Protein AF-A0A9E4I7V9-F1 (afdb_monomer)

Foldseek 3Di:
DVVVLVVLQVVLVVVVVCVVVVHWDADPVVRQGCVDPVSVVVSVVSNVVSVVVVVVVVVVVVVVVVVCVVVVHDDD

Mean predicted aligned error: 8.49 Å

Sequence (76 aa):
MDRLGRSTVQLLMLLDDLRSRSVEFQAITQGIDTTTAMGRMVYGQLAVFAEFEREQNSVRTKAGMASARKRGKHIG

Nearest PDB structures (foldseek):
  2gm5-assembly1_B  TM=8.693E-01  e=8.184E-02  Escherichia coli

pLDDT: mean 78.68, std 9.07, range [47.0, 89.38]

Radius of gyration: 17.22 Å; Cα contacts (8 Å, |Δi|>4): 42; chains: 1; bounding box: 43×22×42 Å

Solvent-accessible surface area (backbone atoms only — not comparable to full-atom values): 4386 Å² total; per-residue (Å²): 110,77,67,56,57,53,52,50,38,51,49,45,54,51,52,50,53,35,48,77,69,74,44,88,54,70,42,81,94,74,73,44,37,52,84,40,74,67,30,42,50,56,49,52,53,50,45,55,49,37,53,51,52,54,50,51,50,53,53,51,50,52,53,50,51,54,53,37,49,77,68,70,47,87,87,130

Structure (mmCIF, N/CA/C/O backbone):
data_AF-A0A9E4I7V9-F1
#
_entry.id   AF-A0A9E4I7V9-F1
#
loop_
_atom_site.group_PDB
_atom_site.id
_atom_site.type_symbol
_atom_site.label_atom_id
_atom_site.label_alt_id
_atom_site.label_comp_id
_atom_site.label_asym_id
_atom_site.label_entity_id
_atom_site.label_seq_id
_atom_site.pdbx_PDB_ins_code
_atom_site.Cartn_x
_atom_site.Cartn_y
_atom_site.Cartn_z
_atom_site.occupancy
_atom_site.B_iso_or_equiv
_atom_site.auth_seq_id
_atom_site.auth_comp_id
_atom_site.auth_asym_id
_atom_site.auth_atom_id
_atom_site.pdbx_PDB_model_num
ATOM 1 N N . MET A 1 1 ? 11.508 8.080 -5.647 1.00 47.00 1 MET A N 1
ATOM 2 C CA . MET A 1 1 ? 10.227 7.697 -6.275 1.00 47.00 1 MET A CA 1
ATOM 3 C C . MET A 1 1 ? 10.063 6.182 -6.388 1.00 47.00 1 MET A C 1
AT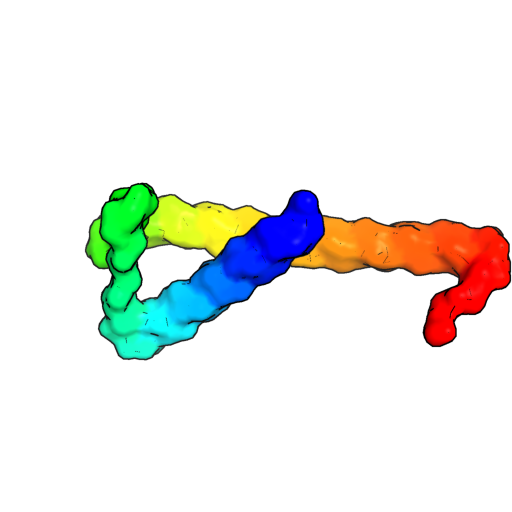OM 5 O O . MET A 1 1 ? 9.128 5.682 -5.787 1.00 47.00 1 MET A O 1
ATOM 9 N N . ASP A 1 2 ? 10.993 5.426 -6.991 1.00 53.41 2 ASP A N 1
ATOM 10 C CA . ASP A 1 2 ? 10.844 3.955 -7.148 1.00 53.41 2 ASP A CA 1
ATOM 11 C C . ASP A 1 2 ? 10.650 3.149 -5.849 1.00 53.41 2 ASP A C 1
ATOM 13 O O . ASP A 1 2 ? 10.011 2.099 -5.851 1.00 53.41 2 ASP A O 1
ATOM 17 N N . ARG A 1 3 ? 11.201 3.619 -4.723 1.00 50.94 3 ARG A N 1
ATOM 18 C CA . ARG A 1 3 ? 11.078 2.922 -3.432 1.00 50.94 3 ARG A CA 1
ATOM 19 C C . ARG A 1 3 ? 9.720 3.135 -2.761 1.00 50.94 3 ARG A C 1
ATOM 21 O O . ARG A 1 3 ? 9.241 2.210 -2.122 1.00 50.94 3 ARG A O 1
ATOM 28 N N . LEU A 1 4 ? 9.101 4.303 -2.961 1.00 50.75 4 LEU A N 1
ATOM 29 C CA . LEU A 1 4 ? 7.790 4.632 -2.394 1.00 50.75 4 LEU A CA 1
ATOM 30 C C . LEU A 1 4 ? 6.670 3.867 -3.109 1.00 50.75 4 LEU A C 1
ATOM 32 O O . LEU A 1 4 ? 5.840 3.261 -2.447 1.00 50.75 4 LEU A O 1
ATOM 36 N N . GLY A 1 5 ? 6.701 3.792 -4.445 1.00 59.22 5 GLY A N 1
ATOM 37 C CA . GLY A 1 5 ? 5.721 3.000 -5.202 1.00 59.22 5 GLY A CA 1
ATOM 38 C C . GLY A 1 5 ? 5.779 1.508 -4.855 1.00 59.22 5 GLY A C 1
ATOM 39 O O . GLY A 1 5 ? 4.751 0.867 -4.660 1.00 59.22 5 GLY A O 1
ATOM 40 N N . ARG A 1 6 ? 6.986 0.951 -4.661 1.00 68.00 6 ARG A N 1
ATOM 41 C CA . ARG A 1 6 ? 7.150 -0.453 -4.248 1.00 68.00 6 ARG A CA 1
ATOM 42 C C . ARG A 1 6 ? 6.593 -0.726 -2.847 1.00 68.00 6 ARG A C 1
ATOM 44 O O . ARG A 1 6 ? 5.939 -1.750 -2.665 1.00 68.00 6 ARG A O 1
ATOM 51 N N . SER A 1 7 ? 6.812 0.177 -1.889 1.00 71.94 7 SER A N 1
ATOM 52 C CA . SER A 1 7 ? 6.226 0.056 -0.547 1.00 71.94 7 SER A CA 1
ATOM 53 C C . SER A 1 7 ? 4.707 0.235 -0.549 1.00 71.94 7 SER A C 1
ATOM 55 O O . SER A 1 7 ? 4.022 -0.465 0.188 1.00 71.94 7 SER A O 1
ATOM 57 N N . THR A 1 8 ? 4.163 1.1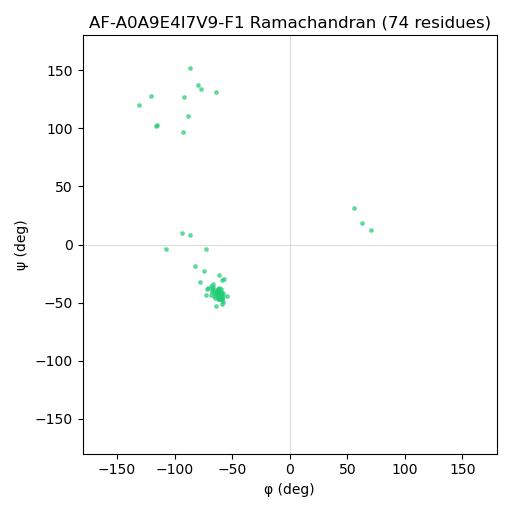08 -1.402 1.00 70.06 8 THR A N 1
ATOM 58 C CA . THR A 1 8 ? 2.711 1.312 -1.526 1.00 70.06 8 THR A CA 1
ATOM 59 C C . THR A 1 8 ? 2.018 0.089 -2.122 1.00 70.06 8 THR A C 1
ATOM 61 O O . THR A 1 8 ? 1.008 -0.356 -1.585 1.00 70.06 8 THR A O 1
ATOM 64 N N . VAL A 1 9 ? 2.587 -0.513 -3.175 1.00 74.06 9 VAL A N 1
ATOM 65 C CA . VAL A 1 9 ? 2.084 -1.775 -3.747 1.00 74.06 9 VAL A CA 1
ATOM 66 C C . VAL A 1 9 ? 2.094 -2.883 -2.693 1.00 74.06 9 VAL A C 1
ATOM 68 O O . VAL A 1 9 ? 1.100 -3.581 -2.531 1.00 74.06 9 VAL A O 1
ATOM 71 N N . GLN A 1 10 ? 3.190 -3.028 -1.940 1.00 76.75 10 GLN A N 1
ATOM 72 C CA . GLN A 1 10 ? 3.273 -4.029 -0.872 1.00 76.75 10 GLN A CA 1
ATOM 73 C C . GLN A 1 10 ? 2.246 -3.793 0.237 1.00 76.75 10 GLN A C 1
ATOM 75 O O . GLN A 1 10 ? 1.643 -4.752 0.710 1.00 76.75 10 GLN A O 1
ATOM 80 N N . LEU A 1 11 ? 2.025 -2.537 0.628 1.00 78.06 11 LEU A N 1
ATOM 81 C CA . LEU A 1 11 ? 0.999 -2.188 1.603 1.00 78.06 11 LEU A CA 1
ATOM 82 C C . LEU A 1 11 ? -0.393 -2.575 1.095 1.00 78.06 11 LEU A C 1
ATOM 84 O O . LEU A 1 11 ? -1.154 -3.184 1.833 1.00 78.06 11 LEU A O 1
ATOM 88 N N . LEU A 1 12 ? -0.714 -2.292 -0.166 1.00 77.56 12 LEU A N 1
ATOM 89 C CA . LEU A 1 12 ? -1.997 -2.681 -0.756 1.00 77.56 12 LEU A CA 1
ATOM 90 C C . LEU A 1 12 ? -2.160 -4.203 -0.832 1.00 77.56 12 LEU A C 1
ATOM 92 O O . LEU A 1 12 ? -3.215 -4.717 -0.486 1.00 77.56 12 LEU A O 1
ATOM 96 N N . MET A 1 13 ? -1.113 -4.948 -1.190 1.00 80.44 13 MET A N 1
ATOM 97 C CA . MET A 1 13 ? -1.171 -6.416 -1.168 1.00 80.44 13 MET A CA 1
ATOM 98 C C . MET A 1 13 ? -1.393 -6.963 0.251 1.00 80.44 13 MET A C 1
ATOM 100 O O . MET A 1 13 ? -2.184 -7.883 0.433 1.00 80.44 13 MET A O 1
ATOM 104 N N . LEU A 1 14 ? -0.738 -6.378 1.259 1.00 82.00 14 LEU A N 1
ATOM 105 C CA . LEU A 1 14 ? -0.938 -6.741 2.665 1.00 82.00 14 LEU A CA 1
ATOM 106 C C . LEU A 1 14 ? -2.373 -6.458 3.120 1.00 82.00 14 LEU A C 1
ATOM 108 O O . LEU A 1 14 ? -2.981 -7.272 3.807 1.00 82.00 14 LEU A O 1
ATOM 112 N N . LEU A 1 15 ? -2.918 -5.308 2.742 1.00 78.62 15 LEU A N 1
ATOM 113 C CA . LEU A 1 15 ? -4.280 -4.928 3.093 1.00 78.62 15 LEU A CA 1
ATOM 114 C C . LEU A 1 15 ? -5.328 -5.827 2.420 1.00 78.62 15 LEU A C 1
ATOM 116 O O . LEU A 1 15 ? -6.348 -6.128 3.040 1.00 78.62 15 LEU A O 1
ATOM 120 N N . ASP A 1 16 ? -5.077 -6.302 1.196 1.00 79.25 16 ASP A N 1
ATOM 121 C CA . ASP A 1 16 ? -5.983 -7.233 0.518 1.00 79.25 16 ASP A CA 1
ATOM 122 C C . ASP A 1 16 ? -5.928 -8.631 1.153 1.00 79.25 16 ASP A C 1
ATOM 124 O O . ASP A 1 16 ? -6.979 -9.235 1.371 1.00 79.25 16 ASP A O 1
ATOM 128 N N . ASP A 1 17 ? -4.737 -9.094 1.563 1.00 83.50 17 ASP A N 1
ATOM 129 C CA . ASP A 1 17 ? -4.580 -10.323 2.358 1.00 83.50 17 ASP A CA 1
ATOM 130 C C . ASP A 1 17 ? -5.370 -10.237 3.670 1.00 83.50 17 ASP A C 1
ATOM 132 O O . ASP A 1 17 ? -6.184 -11.116 3.968 1.00 83.50 17 ASP A O 1
ATOM 136 N N . LEU A 1 18 ? -5.204 -9.142 4.418 1.00 84.38 18 LEU A N 1
ATOM 137 C CA . LEU A 1 18 ? -5.939 -8.904 5.660 1.00 84.38 18 LEU A CA 1
ATOM 138 C C . LEU A 1 18 ? -7.454 -8.922 5.421 1.00 84.38 18 LEU A C 1
ATOM 140 O O . LEU A 1 18 ? -8.178 -9.614 6.140 1.00 84.38 18 LEU A O 1
ATOM 144 N N . ARG A 1 19 ? -7.936 -8.265 4.360 1.00 78.12 19 ARG A N 1
ATOM 145 C CA . ARG A 1 19 ? -9.358 -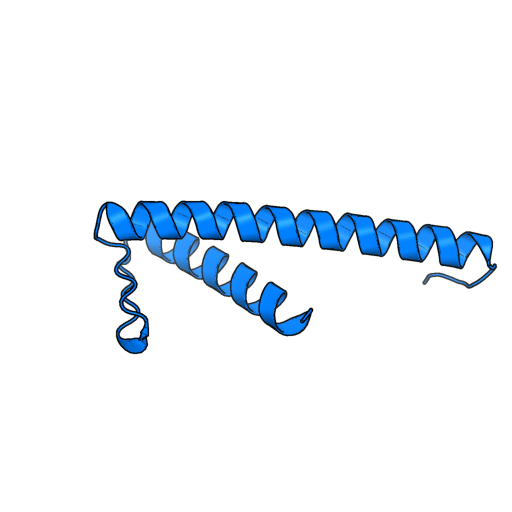8.278 3.995 1.00 78.12 19 ARG A CA 1
ATOM 146 C C . ARG A 1 19 ? -9.862 -9.680 3.645 1.00 78.12 19 ARG A C 1
ATOM 148 O O . ARG A 1 19 ? -10.952 -10.048 4.080 1.00 78.12 19 ARG A O 1
ATOM 155 N N . SER A 1 20 ? -9.089 -10.468 2.893 1.00 83.00 20 SER A N 1
ATOM 156 C CA . SER A 1 20 ? -9.448 -11.851 2.528 1.00 83.00 20 SER A CA 1
ATOM 157 C C . SER A 1 20 ? -9.609 -12.758 3.754 1.00 83.00 20 SER A C 1
ATOM 159 O O . SER A 1 20 ? -10.387 -13.709 3.740 1.00 83.00 20 SER A O 1
ATOM 161 N N . ARG A 1 21 ? -8.922 -12.405 4.843 1.00 88.12 21 ARG A N 1
ATOM 162 C CA . ARG A 1 21 ? -8.965 -13.073 6.146 1.00 88.12 21 ARG A CA 1
ATOM 163 C C . ARG A 1 21 ? -9.986 -12.452 7.104 1.00 88.12 21 ARG A C 1
ATOM 165 O O . ARG A 1 21 ? -9.978 -12.783 8.286 1.00 88.12 21 ARG A O 1
ATOM 172 N N . SER A 1 22 ? -10.834 -11.546 6.608 1.00 84.12 22 SER A N 1
ATOM 173 C CA . SER A 1 22 ? -11.810 -10.778 7.395 1.00 84.12 22 SER A CA 1
ATOM 174 C C . SER A 1 22 ? -11.183 -9.983 8.548 1.00 84.12 22 SER A C 1
ATOM 176 O O . SER A 1 22 ? -11.814 -9.779 9.581 1.00 84.12 22 SER A O 1
ATOM 178 N N . VAL A 1 23 ? -9.938 -9.531 8.374 1.00 84.06 23 VAL A N 1
ATOM 179 C CA . VAL A 1 23 ? -9.238 -8.663 9.325 1.00 84.06 23 VAL A CA 1
ATOM 180 C C . VAL A 1 23 ? -9.472 -7.207 8.944 1.00 84.06 23 VAL A C 1
ATOM 182 O O . VAL A 1 23 ? -9.232 -6.795 7.809 1.00 84.06 23 VAL A O 1
ATOM 185 N N . GLU A 1 24 ? -9.929 -6.419 9.911 1.00 79.88 24 GLU A N 1
ATOM 186 C CA . GLU A 1 24 ? -10.155 -4.988 9.743 1.00 79.88 24 GLU A CA 1
ATOM 187 C C . GLU A 1 24 ? -8.839 -4.211 9.853 1.00 79.88 24 GLU A C 1
ATOM 189 O O . GLU A 1 24 ? -8.009 -4.476 10.726 1.00 79.88 24 GLU A O 1
ATOM 194 N N . PHE A 1 25 ? -8.647 -3.231 8.968 1.00 79.88 25 PHE A N 1
ATOM 195 C CA . PHE A 1 25 ? -7.487 -2.347 9.000 1.00 79.88 25 PHE A CA 1
ATOM 196 C C . PHE A 1 25 ? -7.908 -0.889 9.165 1.00 79.88 25 PHE A C 1
ATOM 198 O O . PHE A 1 25 ? -8.694 -0.353 8.373 1.00 79.88 25 PHE A O 1
ATOM 205 N N . GLN A 1 26 ? -7.305 -0.233 10.155 1.00 78.06 26 GLN A N 1
ATOM 206 C CA . GLN A 1 26 ? -7.493 1.183 10.432 1.00 78.06 26 GLN A CA 1
ATOM 207 C C . GLN A 1 26 ? -6.131 1.866 10.597 1.00 78.06 26 GLN A C 1
ATOM 209 O O . GLN A 1 26 ? -5.347 1.532 11.487 1.00 78.06 26 GLN A O 1
ATOM 214 N N . ALA A 1 27 ? -5.848 2.850 9.745 1.00 75.81 27 ALA A N 1
ATOM 215 C CA . ALA A 1 27 ? -4.665 3.690 9.873 1.00 75.81 27 ALA A CA 1
ATOM 216 C C . ALA A 1 27 ? -5.007 4.945 10.686 1.00 75.81 27 ALA A C 1
ATOM 218 O O . ALA A 1 27 ? -5.484 5.938 10.137 1.00 75.81 27 ALA A O 1
ATOM 219 N N . ILE A 1 28 ? -4.715 4.908 11.989 1.00 73.00 28 ILE A N 1
ATOM 220 C CA . ILE A 1 28 ? -5.037 5.976 12.955 1.00 73.00 28 ILE A CA 1
ATOM 221 C C . ILE A 1 28 ? -4.473 7.334 12.508 1.00 73.00 28 ILE A C 1
ATOM 223 O O . ILE A 1 28 ? -5.176 8.339 12.513 1.00 73.00 28 ILE A O 1
ATOM 227 N N . THR A 1 29 ? -3.222 7.369 12.048 1.00 66.94 29 THR A N 1
ATOM 228 C CA . THR A 1 29 ? -2.545 8.616 11.653 1.00 66.94 29 THR A CA 1
ATOM 229 C C . THR A 1 29 ? -3.031 9.176 10.316 1.00 66.94 29 THR A C 1
ATOM 231 O O . THR A 1 29 ? -2.818 10.349 10.034 1.00 66.94 29 THR A O 1
ATOM 234 N N . GLN A 1 30 ? -3.605 8.341 9.447 1.00 66.06 30 GLN A N 1
ATOM 235 C CA . GLN A 1 30 ? -3.992 8.729 8.083 1.00 66.06 30 GLN A CA 1
ATOM 236 C C . GLN A 1 30 ? -5.511 8.855 7.916 1.00 66.06 30 GLN A C 1
ATOM 238 O O . GLN A 1 30 ? -5.972 9.221 6.840 1.00 66.06 30 GLN A O 1
ATOM 243 N N . GLY A 1 31 ? -6.290 8.540 8.957 1.00 66.06 31 GLY A N 1
ATOM 244 C CA . GLY A 1 31 ? -7.753 8.560 8.911 1.00 66.06 31 GLY A CA 1
ATOM 245 C C . GLY A 1 31 ? -8.351 7.562 7.914 1.00 66.06 31 GLY A C 1
ATOM 246 O O . GLY A 1 31 ? -9.498 7.721 7.504 1.00 66.06 31 GLY A O 1
ATOM 247 N N . ILE A 1 32 ? -7.581 6.553 7.490 1.00 70.50 32 ILE A N 1
ATOM 248 C CA . ILE A 1 32 ? -8.053 5.540 6.545 1.00 70.50 32 ILE A CA 1
ATOM 249 C C . ILE A 1 32 ? -8.701 4.422 7.347 1.00 70.50 32 ILE A C 1
ATOM 251 O O . ILE A 1 32 ? -8.017 3.665 8.037 1.00 70.50 32 ILE A O 1
ATOM 255 N N . ASP A 1 33 ? -10.018 4.318 7.220 1.00 77.31 33 ASP A N 1
ATOM 256 C CA . ASP A 1 33 ? -10.817 3.265 7.829 1.00 77.31 33 ASP A CA 1
ATOM 257 C C . ASP A 1 33 ? -11.450 2.382 6.749 1.00 77.31 33 ASP A C 1
ATOM 259 O O . ASP A 1 33 ? -12.452 2.750 6.122 1.00 77.31 33 ASP A O 1
ATOM 263 N N . THR A 1 34 ? -10.868 1.200 6.538 1.00 76.88 34 THR A N 1
ATOM 264 C CA . THR A 1 34 ? -11.332 0.239 5.523 1.00 76.88 34 THR A CA 1
ATOM 265 C C . THR A 1 34 ? -12.649 -0.463 5.894 1.00 76.88 34 THR A C 1
ATOM 267 O O . THR A 1 34 ? -13.215 -1.178 5.064 1.00 76.88 34 THR A O 1
ATOM 270 N N . THR A 1 35 ? -13.198 -0.217 7.088 1.00 77.62 35 THR A N 1
ATOM 271 C CA . THR A 1 35 ? -14.518 -0.716 7.516 1.00 77.62 35 THR A CA 1
ATOM 272 C C . THR A 1 35 ? -15.667 0.165 7.007 1.00 77.62 35 THR A C 1
ATOM 274 O O . THR A 1 35 ? -16.809 -0.287 6.878 1.00 77.62 35 THR A O 1
ATOM 277 N N . THR A 1 36 ? -15.374 1.405 6.600 1.00 82.12 36 THR A N 1
ATOM 278 C CA . TH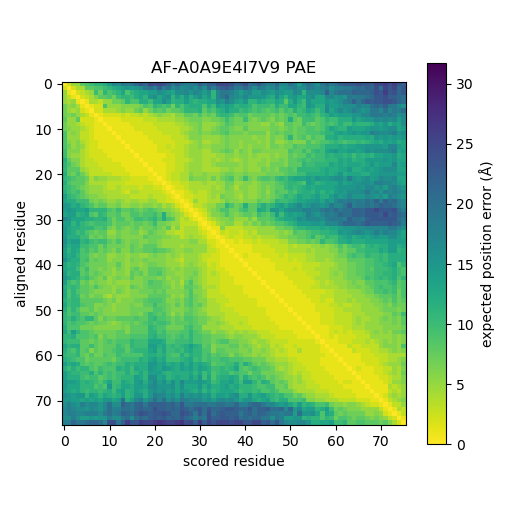R A 1 36 ? -16.364 2.332 6.034 1.00 82.12 36 THR A CA 1
ATOM 279 C C . THR A 1 36 ? -16.533 2.136 4.524 1.00 82.12 36 THR A C 1
ATOM 281 O O . THR A 1 36 ? -15.607 1.735 3.817 1.00 82.12 36 THR A O 1
ATOM 284 N N . ALA A 1 37 ? -17.715 2.453 3.982 1.00 80.62 37 ALA A N 1
ATOM 285 C CA . ALA A 1 37 ? -17.950 2.389 2.535 1.00 80.62 37 ALA A CA 1
ATOM 286 C C . ALA A 1 37 ? -16.998 3.315 1.750 1.00 80.62 37 ALA A C 1
ATOM 288 O O . ALA A 1 37 ? -16.449 2.916 0.723 1.00 80.62 37 ALA A O 1
ATOM 289 N N . MET A 1 38 ? -16.751 4.519 2.275 1.00 77.69 38 MET A N 1
ATOM 290 C CA . MET A 1 38 ? -15.819 5.484 1.690 1.00 77.69 38 MET A CA 1
ATOM 291 C C . MET A 1 38 ? -14.372 4.978 1.731 1.00 77.69 38 MET A C 1
ATOM 293 O O . MET A 1 38 ? -13.671 5.054 0.725 1.00 77.69 38 MET A O 1
ATOM 297 N N . GLY A 1 39 ? -13.930 4.407 2.854 1.00 78.25 39 GLY A N 1
ATOM 298 C CA . GLY A 1 39 ? -12.578 3.865 2.972 1.00 78.25 39 GLY A CA 1
ATOM 299 C C . GLY A 1 39 ? -12.343 2.653 2.076 1.00 78.25 39 GLY A C 1
ATOM 300 O O . GLY A 1 39 ? -11.284 2.564 1.460 1.00 78.25 39 GLY A O 1
ATOM 301 N N . ARG A 1 40 ? -13.342 1.776 1.893 1.00 80.88 40 ARG A N 1
ATOM 302 C CA . ARG A 1 40 ? -13.268 0.688 0.899 1.00 80.88 40 ARG A CA 1
ATOM 303 C C . ARG A 1 40 ? -13.156 1.198 -0.536 1.00 80.88 40 ARG A C 1
ATOM 305 O O . ARG A 1 40 ? -12.418 0.610 -1.322 1.00 80.88 40 ARG A O 1
ATOM 312 N N . MET A 1 41 ? -13.865 2.274 -0.878 1.00 83.44 41 MET A N 1
ATOM 313 C CA . MET A 1 41 ? -13.777 2.894 -2.204 1.00 83.44 41 MET A CA 1
ATOM 314 C C . MET A 1 41 ? -12.377 3.462 -2.455 1.00 83.44 41 MET A C 1
ATOM 316 O O . MET A 1 41 ? -11.738 3.100 -3.441 1.00 83.44 41 MET A O 1
ATOM 320 N N . VAL A 1 42 ? -11.878 4.300 -1.539 1.00 79.56 42 VAL A N 1
ATOM 321 C CA . VAL A 1 42 ? -10.535 4.897 -1.635 1.00 79.56 42 VAL A CA 1
ATOM 322 C C . VAL A 1 42 ? -9.467 3.807 -1.709 1.00 79.56 42 VAL A C 1
ATOM 324 O O . VAL A 1 42 ? -8.559 3.883 -2.534 1.00 79.56 42 VAL A O 1
ATOM 327 N N . TYR A 1 43 ? -9.615 2.757 -0.903 1.00 78.44 43 TYR A N 1
ATOM 328 C CA . TYR A 1 43 ? -8.744 1.591 -0.930 1.00 78.44 43 TYR A CA 1
ATOM 329 C C . TYR A 1 43 ? -8.728 0.890 -2.297 1.00 78.44 43 TYR A C 1
ATOM 331 O O . TYR A 1 43 ? -7.657 0.670 -2.860 1.00 78.44 43 TYR A O 1
ATOM 339 N N . GLY A 1 44 ? -9.900 0.577 -2.860 1.00 82.12 44 GLY A N 1
ATOM 340 C CA . GLY A 1 44 ? -9.994 -0.054 -4.179 1.00 82.12 44 GLY A CA 1
ATOM 341 C C . GLY A 1 44 ? -9.356 0.799 -5.276 1.00 82.12 44 GLY A C 1
ATOM 342 O O . GLY A 1 44 ? -8.653 0.284 -6.141 1.00 82.12 44 GLY A O 1
ATOM 343 N N . GLN A 1 45 ? -9.523 2.117 -5.200 1.00 82.00 45 GLN A N 1
ATOM 344 C CA . GLN A 1 45 ? -8.932 3.043 -6.160 1.00 82.00 45 GLN A CA 1
ATOM 345 C C . GLN A 1 45 ? -7.400 3.082 -6.048 1.00 82.00 45 GLN A C 1
ATOM 347 O O . GLN A 1 45 ? -6.710 3.046 -7.065 1.00 82.00 45 GLN A O 1
ATOM 352 N N . LEU A 1 46 ? -6.858 3.063 -4.825 1.00 79.25 46 LEU A N 1
ATOM 353 C CA . LEU A 1 46 ? -5.418 2.934 -4.582 1.00 79.25 46 LEU A CA 1
ATOM 354 C C . LEU A 1 46 ? -4.857 1.599 -5.094 1.00 79.25 46 LEU A C 1
ATOM 356 O O . LEU A 1 46 ? -3.770 1.588 -5.670 1.00 79.25 46 LEU A O 1
ATOM 3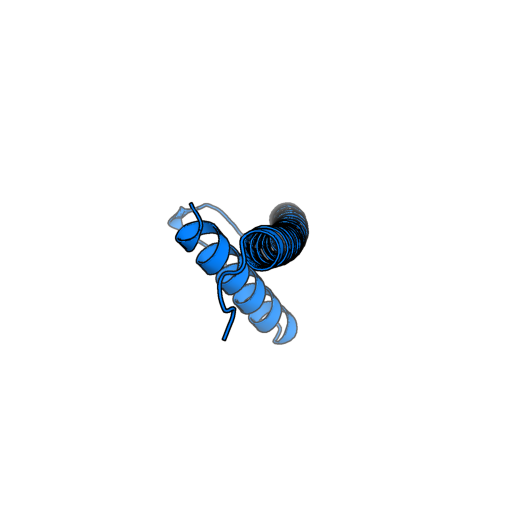60 N N . ALA A 1 47 ? -5.597 0.497 -4.940 1.00 80.75 47 ALA A N 1
ATOM 361 C CA . ALA A 1 47 ? -5.204 -0.810 -5.470 1.00 80.75 47 ALA A CA 1
ATOM 362 C C . ALA A 1 47 ? -5.064 -0.782 -7.001 1.00 80.75 47 ALA A C 1
ATOM 364 O O . ALA A 1 47 ? -4.032 -1.195 -7.530 1.00 80.75 47 ALA A O 1
ATOM 365 N N . VAL A 1 48 ? -6.043 -0.197 -7.702 1.00 85.56 48 VAL A N 1
ATOM 366 C CA . VAL A 1 48 ? -5.992 -0.010 -9.164 1.00 85.56 48 VAL A CA 1
ATOM 367 C C . VAL A 1 48 ? -4.790 0.849 -9.575 1.00 85.56 48 VAL A C 1
ATOM 369 O O . VAL A 1 48 ? -4.078 0.511 -10.522 1.00 85.56 48 VAL A O 1
ATOM 372 N N . PHE A 1 49 ? -4.508 1.934 -8.845 1.00 81.75 49 PHE A N 1
ATOM 373 C CA . PHE A 1 49 ? -3.327 2.761 -9.111 1.00 81.75 49 PHE A CA 1
ATOM 374 C C . PHE A 1 49 ? -2.013 1.992 -8.928 1.00 81.75 49 PHE A C 1
ATOM 376 O O . PHE A 1 49 ? -1.094 2.146 -9.732 1.00 81.75 49 PHE A O 1
ATOM 383 N N . ALA A 1 50 ? -1.920 1.143 -7.907 1.00 79.62 50 ALA A N 1
ATOM 384 C CA . ALA A 1 50 ? -0.729 0.343 -7.655 1.00 79.62 50 ALA A CA 1
ATOM 385 C C . ALA 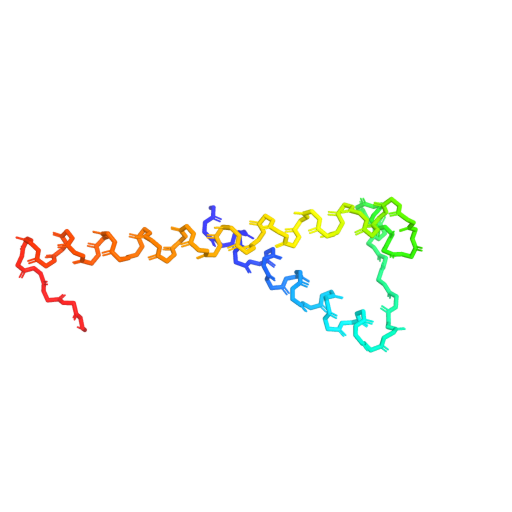A 1 50 ? -0.481 -0.721 -8.732 1.00 79.62 50 ALA A C 1
ATOM 387 O O . ALA A 1 50 ? 0.668 -0.929 -9.136 1.00 79.62 50 ALA A O 1
ATOM 388 N N . GLU A 1 51 ? -1.534 -1.365 -9.240 1.00 81.38 51 GLU A N 1
ATOM 389 C CA . GLU A 1 51 ? -1.418 -2.274 -10.386 1.00 81.38 51 GLU A CA 1
ATOM 390 C C . GLU A 1 51 ? -0.927 -1.541 -11.636 1.00 81.38 51 GLU A C 1
ATOM 392 O O . GLU A 1 51 ? 0.021 -1.997 -12.286 1.00 81.38 51 GLU A O 1
ATOM 397 N N . PHE A 1 52 ? -1.494 -0.365 -11.915 1.00 86.31 52 PHE A N 1
ATOM 398 C CA . PHE A 1 52 ? -1.071 0.482 -13.026 1.00 86.31 52 PHE A CA 1
ATOM 399 C C . PHE A 1 52 ? 0.410 0.883 -12.920 1.00 86.31 52 PHE A C 1
ATOM 401 O O . PHE A 1 52 ? 1.169 0.738 -13.881 1.00 86.31 52 PHE A O 1
ATOM 408 N N . GLU A 1 53 ? 0.870 1.339 -11.750 1.00 81.12 53 GLU A N 1
ATOM 409 C CA . GLU A 1 53 ? 2.282 1.689 -11.548 1.00 81.12 53 GLU A CA 1
ATOM 410 C C . GLU A 1 53 ? 3.216 0.483 -11.731 1.00 81.12 53 GLU A C 1
ATOM 412 O O . GLU A 1 53 ? 4.305 0.610 -12.310 1.00 81.12 53 GLU A O 1
ATOM 417 N N . ARG A 1 54 ? 2.802 -0.705 -11.272 1.00 82.31 54 ARG A N 1
ATOM 418 C CA . ARG A 1 54 ? 3.557 -1.950 -11.471 1.00 82.31 54 ARG A CA 1
ATOM 419 C C . ARG A 1 54 ? 3.693 -2.283 -12.955 1.00 82.31 54 ARG A C 1
ATOM 421 O O . ARG A 1 54 ? 4.789 -2.647 -13.399 1.00 82.31 54 ARG A O 1
ATOM 428 N N . GLU A 1 55 ? 2.615 -2.156 -13.718 1.00 85.25 55 GLU A N 1
ATOM 429 C CA . GLU A 1 55 ? 2.629 -2.405 -15.157 1.00 85.25 55 GLU A CA 1
ATOM 430 C C . GLU A 1 55 ? 3.522 -1.394 -15.891 1.00 85.25 55 GLU A C 1
ATOM 432 O O . GLU A 1 55 ? 4.411 -1.790 -16.653 1.00 85.25 55 GLU A O 1
ATOM 437 N N . GLN A 1 56 ? 3.401 -0.106 -15.563 1.00 86.62 56 GLN A N 1
ATOM 438 C CA . GLN A 1 56 ? 4.223 0.955 -16.149 1.00 86.62 56 GLN A CA 1
ATOM 439 C C . GLN A 1 56 ? 5.716 0.780 -15.863 1.00 86.62 56 GLN A C 1
ATOM 441 O O . GLN A 1 56 ? 6.556 1.011 -16.742 1.00 86.62 56 GLN A O 1
ATOM 446 N N . ASN A 1 57 ? 6.072 0.319 -14.664 1.00 82.31 57 ASN A N 1
ATOM 447 C CA . ASN A 1 57 ? 7.455 -0.024 -14.347 1.00 82.31 57 ASN A CA 1
ATOM 448 C C . ASN A 1 57 ? 7.966 -1.181 -15.218 1.00 82.31 57 ASN A C 1
ATOM 450 O O . ASN A 1 57 ? 9.074 -1.091 -15.748 1.00 82.31 57 ASN A O 1
ATOM 454 N N . SER A 1 58 ? 7.156 -2.220 -15.444 1.00 85.25 58 SER A N 1
ATOM 455 C CA . SER A 1 58 ? 7.513 -3.334 -16.338 1.00 85.25 58 SER A CA 1
ATOM 456 C C . SER A 1 58 ? 7.756 -2.865 -17.776 1.00 85.25 58 SER A C 1
ATOM 458 O O . SER A 1 58 ? 8.767 -3.226 -18.390 1.00 85.25 58 SER A O 1
ATOM 460 N N . VAL A 1 59 ? 6.875 -2.006 -18.301 1.00 85.94 59 VAL A N 1
ATOM 461 C CA . VAL A 1 59 ? 7.024 -1.397 -19.633 1.00 85.94 59 VAL A CA 1
ATOM 462 C C . VAL A 1 59 ? 8.334 -0.614 -19.721 1.00 85.94 59 VAL A C 1
ATOM 464 O O . VAL A 1 59 ? 9.110 -0.806 -20.663 1.00 85.94 59 VAL A O 1
ATOM 467 N N . ARG A 1 60 ? 8.637 0.211 -18.712 1.00 84.00 60 ARG A N 1
ATOM 468 C CA . ARG A 1 60 ? 9.867 1.013 -18.662 1.00 84.00 60 ARG A CA 1
ATOM 469 C C . ARG A 1 60 ? 11.121 0.140 -18.611 1.00 84.00 60 ARG A C 1
ATOM 471 O O . ARG A 1 60 ? 12.077 0.414 -19.338 1.00 84.00 60 ARG A O 1
ATOM 478 N N . THR A 1 61 ? 11.114 -0.936 -17.823 1.00 86.75 61 THR A N 1
ATOM 479 C CA . THR A 1 61 ? 12.225 -1.898 -17.772 1.00 86.75 61 THR A CA 1
ATOM 480 C C . THR A 1 61 ? 12.443 -2.558 -19.132 1.00 86.75 61 THR A C 1
ATOM 482 O O . THR A 1 61 ? 13.573 -2.586 -19.620 1.00 86.75 61 THR A O 1
ATOM 485 N N . LYS A 1 62 ? 11.378 -3.027 -19.795 1.00 87.56 62 LYS A N 1
ATOM 486 C CA . LYS A 1 62 ? 11.465 -3.632 -21.136 1.00 87.56 62 LYS A CA 1
ATOM 487 C C . LYS A 1 62 ? 12.006 -2.648 -22.176 1.00 87.56 62 LYS A C 1
ATOM 489 O O . LYS A 1 62 ? 12.913 -3.004 -22.930 1.00 87.56 62 LYS A O 1
ATOM 494 N N . ALA A 1 63 ? 11.518 -1.408 -22.179 1.00 87.12 63 ALA A N 1
ATOM 495 C CA . ALA A 1 63 ? 12.005 -0.354 -23.070 1.00 87.12 63 ALA A CA 1
ATOM 496 C C . ALA A 1 63 ? 13.488 -0.017 -22.817 1.00 87.12 63 ALA A C 1
ATOM 498 O O . ALA A 1 63 ? 14.267 0.149 -23.763 1.00 87.12 63 ALA A O 1
ATOM 499 N N . GLY A 1 64 ? 13.90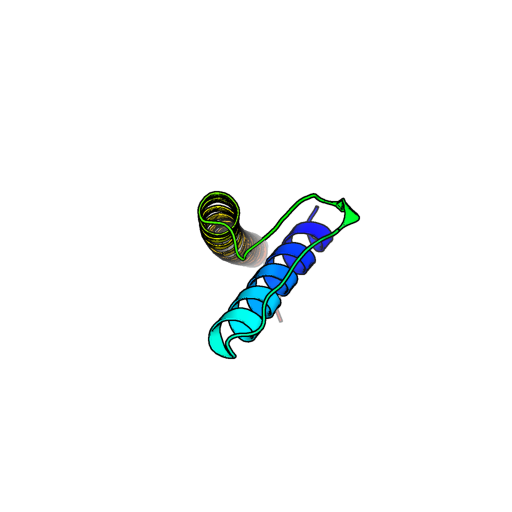3 0.021 -21.547 1.00 87.38 64 GLY A N 1
ATOM 500 C CA . GLY A 1 64 ? 15.297 0.204 -21.145 1.00 87.38 64 GLY A CA 1
ATOM 501 C C . GLY A 1 64 ? 16.203 -0.931 -21.628 1.00 87.38 64 GLY A C 1
ATOM 502 O O . GLY A 1 64 ? 17.241 -0.662 -22.237 1.00 87.38 64 GLY A O 1
ATOM 503 N N . MET A 1 65 ? 15.783 -2.189 -21.441 1.00 89.19 65 MET A N 1
ATOM 504 C CA . MET A 1 65 ? 16.506 -3.371 -21.929 1.00 89.19 65 MET A CA 1
ATOM 505 C C . MET A 1 65 ? 16.621 -3.380 -23.456 1.00 89.19 65 MET A C 1
ATOM 507 O O . MET A 1 65 ? 17.709 -3.604 -23.983 1.00 89.19 65 MET A O 1
ATOM 511 N N . ALA A 1 66 ? 15.535 -3.086 -24.176 1.00 88.94 66 ALA A N 1
ATOM 512 C CA . ALA A 1 66 ? 15.548 -2.994 -25.635 1.00 88.94 66 ALA A CA 1
ATOM 513 C C . ALA A 1 66 ? 16.522 -1.909 -26.124 1.00 88.94 66 ALA A C 1
ATOM 515 O O . ALA A 1 66 ? 17.305 -2.135 -27.046 1.00 88.94 66 ALA A O 1
ATOM 516 N N . SER A 1 67 ? 16.528 -0.751 -25.462 1.00 89.00 67 SER A N 1
ATOM 517 C CA . SER A 1 67 ? 17.447 0.344 -25.779 1.00 89.00 67 SER A CA 1
ATOM 518 C C . SER A 1 67 ? 18.905 -0.012 -25.478 1.00 89.00 67 SER A C 1
ATOM 520 O O . SER A 1 67 ? 19.800 0.349 -26.235 1.00 89.00 67 SER A O 1
ATOM 522 N N . ALA A 1 68 ? 19.167 -0.729 -24.385 1.00 87.12 68 ALA A N 1
ATOM 523 C CA . ALA A 1 68 ? 20.510 -1.170 -24.030 1.00 87.12 68 ALA A CA 1
ATOM 524 C C . ALA A 1 68 ? 21.035 -2.272 -24.968 1.00 87.12 68 ALA A C 1
ATOM 526 O O . ALA A 1 68 ? 22.194 -2.195 -25.375 1.00 87.12 68 ALA A O 1
ATOM 527 N N . ARG A 1 69 ? 20.171 -3.201 -25.408 1.00 86.62 69 ARG A N 1
ATOM 528 C CA . ARG A 1 69 ? 20.478 -4.177 -26.468 1.00 86.62 69 ARG A CA 1
ATOM 529 C C . ARG A 1 69 ? 20.840 -3.493 -27.786 1.00 86.62 69 ARG A C 1
ATOM 531 O O . ARG A 1 69 ? 21.851 -3.841 -28.381 1.00 86.62 69 ARG A O 1
ATOM 538 N N . LYS A 1 70 ? 20.078 -2.472 -28.206 1.00 88.75 70 LYS A N 1
ATOM 539 C CA . LYS A 1 70 ? 20.404 -1.663 -29.401 1.00 88.75 70 LYS A CA 1
ATOM 540 C C . LYS A 1 70 ? 21.769 -0.975 -29.302 1.00 88.75 70 LYS A C 1
ATOM 542 O O . LYS A 1 70 ? 22.417 -0.769 -30.317 1.00 88.75 70 LYS A O 1
ATOM 547 N N . ARG A 1 71 ? 22.207 -0.635 -28.087 1.00 89.38 71 ARG A N 1
ATOM 548 C CA . ARG A 1 71 ? 23.532 -0.056 -27.810 1.00 89.38 71 ARG A CA 1
ATOM 549 C C . ARG A 1 71 ? 24.634 -1.106 -27.603 1.00 89.38 71 ARG A C 1
ATOM 551 O O . ARG A 1 71 ? 25.722 -0.742 -27.174 1.00 89.38 71 ARG A O 1
ATOM 558 N N . GLY A 1 72 ? 24.358 -2.390 -27.842 1.00 86.69 72 GLY A N 1
ATOM 559 C CA . GLY A 1 72 ? 25.338 -3.472 -27.709 1.00 86.69 72 GLY A CA 1
ATOM 560 C C . GLY A 1 72 ? 25.743 -3.811 -26.270 1.00 86.69 72 GLY A C 1
ATOM 561 O O . GLY A 1 72 ? 26.715 -4.533 -26.072 1.00 86.69 72 GLY A O 1
ATOM 562 N N . LYS A 1 73 ? 25.029 -3.315 -25.247 1.00 80.38 73 LYS A N 1
ATOM 563 C CA . LYS A 1 73 ? 25.307 -3.691 -23.852 1.00 80.38 73 LYS A CA 1
ATOM 564 C C . LYS A 1 73 ? 24.746 -5.082 -23.553 1.00 80.38 73 LYS A C 1
ATOM 566 O O . LYS A 1 73 ? 23.585 -5.356 -23.863 1.00 80.38 73 LYS A O 1
ATOM 571 N N . HIS A 1 74 ? 25.549 -5.927 -22.904 1.00 77.56 74 HIS A N 1
ATOM 572 C CA . HIS A 1 74 ? 25.091 -7.210 -22.373 1.00 77.56 74 HIS A CA 1
ATOM 573 C C . HIS A 1 74 ? 24.042 -6.975 -21.273 1.00 77.56 74 HIS A C 1
ATOM 575 O O . HIS A 1 74 ? 24.235 -6.129 -20.400 1.00 77.56 74 HIS A O 1
ATOM 581 N N . ILE A 1 75 ? 22.913 -7.682 -21.361 1.00 75.38 75 ILE A N 1
ATOM 582 C CA . ILE A 1 75 ? 21.836 -7.678 -20.363 1.00 75.38 75 ILE A CA 1
ATOM 583 C C . ILE A 1 75 ? 21.781 -9.101 -19.809 1.00 75.38 75 ILE A C 1
ATOM 585 O O . ILE A 1 75 ? 21.268 -9.987 -20.495 1.00 75.38 75 ILE A O 1
ATOM 589 N N . GLY A 1 76 ? 22.342 -9.297 -18.619 1.00 68.19 76 GLY A N 1
ATOM 590 C CA . GLY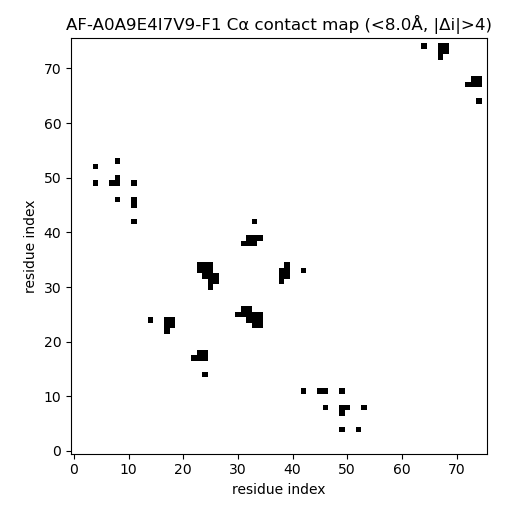 A 1 76 ? 22.539 -10.593 -17.970 1.00 68.19 76 GLY A CA 1
ATOM 591 C C . GLY A 1 76 ? 23.512 -10.437 -16.822 1.00 68.19 76 GLY A C 1
ATOM 592 O O . GLY A 1 76 ? 24.640 -9.98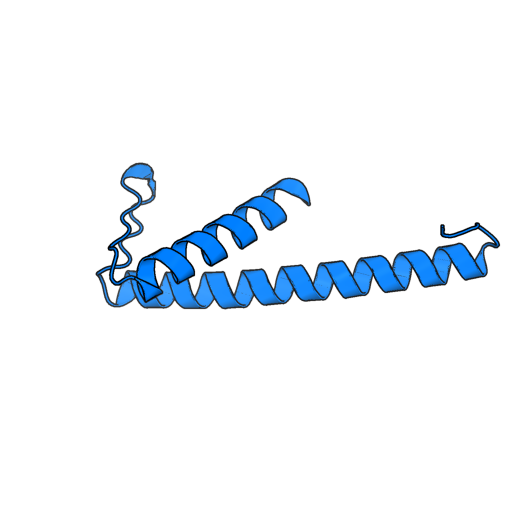3 -17.112 1.00 68.19 76 GLY A O 1
#

Secondary structure (DSSP, 8-state):
-HHHHHHHHHHHHHHHHHHHTT---EETTTTEETTSHHHHHHHHHHHHHHHHHHHHHHHHHHHHHHHHHHTT----